Protein AF-A0A7Y1Y7G7-F1 (afdb_monomer_lite)

Foldseek 3Di:
DDDDDDDDDDPPPPPDPPPPFFWKAKQRDTDGCVLQLFDDPDPDDDPVVSVVSVVLVNLLVLLQVCCCVVPVDDDDPVQLQVQLVVVLVVDDPVGRCSGSSNSSSCCDDNPVHPRQVVVVVRDDPPDDPVNVSQVSQVPMDIAGDPVVNTDDCPDDDDDDDD

pLDDT: mean 72.51, std 23.0, range [27.78, 97.38]

Structure (mmCIF, N/CA/C/O backbone):
data_AF-A0A7Y1Y7G7-F1
#
_entry.id   AF-A0A7Y1Y7G7-F1
#
loop_
_atom_site.group_PDB
_atom_site.id
_atom_site.type_symbol
_atom_site.label_atom_id
_atom_site.label_alt_id
_atom_site.label_comp_id
_atom_site.label_asym_id
_atom_site.label_entity_id
_atom_site.label_seq_id
_atom_site.pdbx_PDB_ins_code
_atom_site.Cartn_x
_atom_site.Cartn_y
_atom_site.Cartn_z
_atom_site.occupancy
_atom_site.B_iso_or_equiv
_atom_site.auth_seq_id
_atom_site.auth_comp_id
_atom_site.auth_asym_id
_atom_site.auth_atom_id
_atom_site.pdbx_PDB_model_num
ATOM 1 N N . MET A 1 1 ? 30.178 -57.572 -32.652 1.00 34.03 1 MET A N 1
ATOM 2 C CA . MET A 1 1 ? 30.999 -56.420 -33.087 1.00 34.03 1 MET A CA 1
ATOM 3 C C . MET A 1 1 ? 30.348 -55.149 -32.571 1.00 34.03 1 MET A C 1
ATOM 5 O O . MET A 1 1 ? 29.142 -55.011 -32.712 1.00 34.03 1 MET A O 1
ATOM 9 N N . ARG A 1 2 ? 31.134 -54.255 -31.957 1.00 35.25 2 ARG A N 1
ATOM 10 C CA . ARG A 1 2 ? 30.754 -52.856 -31.710 1.00 35.25 2 ARG A CA 1
ATOM 11 C C . ARG A 1 2 ? 30.252 -52.214 -33.008 1.00 35.25 2 ARG A C 1
ATOM 13 O O . ARG A 1 2 ? 30.851 -52.483 -34.049 1.00 35.25 2 ARG A O 1
ATOM 20 N N . LYS A 1 3 ? 29.290 -51.294 -32.908 1.00 29.33 3 LYS A N 1
ATOM 21 C CA . LYS A 1 3 ? 29.439 -49.910 -33.395 1.00 29.33 3 LYS A CA 1
ATOM 22 C C . LYS A 1 3 ? 28.260 -49.043 -32.939 1.00 29.33 3 LYS A C 1
ATOM 24 O O . LYS A 1 3 ? 27.118 -49.279 -33.308 1.00 29.33 3 LYS A O 1
ATOM 29 N N . LEU A 1 4 ? 28.608 -48.054 -32.115 1.00 37.34 4 LEU A N 1
ATOM 30 C CA . LEU A 1 4 ? 27.892 -46.795 -31.937 1.00 37.34 4 LEU A CA 1
ATOM 31 C C . LEU A 1 4 ? 27.537 -46.190 -33.300 1.00 37.34 4 LEU A C 1
ATOM 33 O O . LEU A 1 4 ? 28.381 -46.208 -34.196 1.00 37.34 4 LEU A O 1
ATOM 37 N N . LEU A 1 5 ? 26.386 -45.527 -33.383 1.00 33.94 5 LEU A N 1
ATOM 38 C CA . LEU A 1 5 ? 26.247 -44.307 -34.174 1.00 33.94 5 LEU A CA 1
ATOM 39 C C . LEU A 1 5 ? 25.184 -43.412 -33.534 1.00 33.94 5 LEU A C 1
ATOM 41 O O . LEU A 1 5 ? 23.989 -43.686 -33.566 1.00 33.94 5 LEU A O 1
ATOM 45 N N . ILE A 1 6 ? 25.693 -42.359 -32.902 1.00 40.91 6 ILE A N 1
ATOM 46 C CA . ILE A 1 6 ? 24.978 -41.146 -32.527 1.00 40.91 6 ILE A CA 1
ATOM 47 C C . ILE A 1 6 ? 24.526 -40.474 -33.826 1.00 40.91 6 ILE A C 1
ATOM 49 O O . ILE A 1 6 ? 25.360 -40.194 -34.685 1.00 40.91 6 ILE A O 1
ATOM 53 N N . VAL A 1 7 ? 23.233 -40.180 -33.948 1.00 33.94 7 VAL A N 1
ATOM 54 C CA . VAL A 1 7 ? 22.739 -39.161 -34.878 1.00 33.94 7 VAL A CA 1
ATOM 55 C C . VAL A 1 7 ? 21.973 -38.138 -34.058 1.00 33.94 7 VAL A C 1
ATOM 57 O O . VAL A 1 7 ? 20.880 -38.384 -33.558 1.00 33.94 7 VAL A O 1
ATOM 60 N N . VAL A 1 8 ? 22.624 -36.991 -33.908 1.00 34.56 8 VAL A N 1
ATOM 61 C CA . VAL A 1 8 ? 22.038 -35.722 -33.502 1.00 34.56 8 VAL A CA 1
ATOM 62 C C . VAL A 1 8 ? 21.176 -35.225 -34.665 1.00 34.56 8 VAL A C 1
ATOM 64 O O . VAL A 1 8 ? 21.692 -34.928 -35.738 1.00 34.56 8 VAL A O 1
ATOM 67 N N . MET A 1 9 ? 19.869 -35.120 -34.447 1.00 31.36 9 MET A N 1
ATOM 68 C CA . MET A 1 9 ? 18.992 -34.164 -35.130 1.00 31.36 9 MET A CA 1
ATOM 69 C C . MET A 1 9 ? 18.145 -33.536 -34.019 1.00 31.36 9 MET A C 1
ATOM 71 O O . MET A 1 9 ? 17.313 -34.203 -33.419 1.00 31.36 9 MET A O 1
ATOM 75 N N . ALA A 1 10 ? 18.477 -32.341 -33.531 1.00 32.97 10 ALA A N 1
ATOM 76 C CA . ALA A 1 10 ? 18.168 -31.069 -34.188 1.00 32.97 10 ALA A CA 1
ATOM 77 C C . ALA A 1 10 ? 16.672 -30.921 -34.532 1.00 32.97 10 ALA A C 1
ATOM 79 O O . ALA A 1 10 ? 16.310 -30.449 -35.603 1.00 32.97 10 ALA A O 1
ATOM 80 N N . GLY A 1 11 ? 15.794 -31.301 -33.601 1.00 31.08 11 GLY A N 1
ATOM 81 C CA . GLY A 1 11 ? 14.474 -30.690 -33.493 1.00 31.08 11 GLY A CA 1
ATOM 82 C C . GLY A 1 11 ? 14.630 -29.330 -32.822 1.00 31.08 11 GLY A C 1
ATOM 83 O O . GLY A 1 11 ? 14.493 -29.231 -31.606 1.00 31.08 11 GLY A O 1
ATOM 84 N N . LEU A 1 12 ? 14.989 -28.304 -33.600 1.00 30.27 12 LEU A N 1
ATOM 85 C CA . LEU A 1 12 ? 14.873 -26.916 -33.163 1.00 30.27 12 LEU A CA 1
ATOM 86 C C . LEU A 1 12 ? 13.389 -26.694 -32.856 1.00 30.27 12 LEU A C 1
ATOM 88 O O . LEU A 1 12 ? 12.551 -26.664 -33.758 1.00 30.27 12 LEU A O 1
ATOM 92 N N . VAL A 1 13 ? 13.068 -26.645 -31.569 1.00 42.78 13 VAL A N 1
ATOM 93 C CA . VAL A 1 13 ? 11.727 -26.384 -31.064 1.00 42.78 13 VAL A CA 1
ATOM 94 C C . VAL A 1 13 ? 11.364 -24.960 -31.480 1.00 42.78 13 VAL A C 1
ATOM 96 O O . VAL A 1 13 ? 11.660 -24.000 -30.780 1.00 42.78 13 VAL A O 1
ATOM 99 N N . LEU A 1 14 ? 10.707 -24.818 -32.632 1.00 38.38 14 LEU A N 1
ATOM 100 C CA . LEU A 1 14 ? 9.910 -23.644 -33.008 1.00 38.38 14 LEU A CA 1
ATOM 101 C C . LEU A 1 14 ? 8.591 -23.643 -32.211 1.00 38.38 14 LEU A C 1
ATOM 103 O O . LEU A 1 14 ? 7.498 -23.503 -32.754 1.00 38.38 14 LEU A O 1
ATOM 107 N N . GLY A 1 15 ? 8.701 -23.866 -30.903 1.00 34.97 15 GLY A N 1
ATOM 108 C CA . GLY A 1 15 ? 7.603 -23.840 -29.953 1.00 34.97 15 GLY A CA 1
ATOM 109 C C . GLY A 1 15 ? 7.514 -22.451 -29.350 1.00 34.97 15 GLY A C 1
ATOM 110 O O . GLY A 1 15 ? 8.158 -22.183 -28.349 1.00 34.97 15 GLY A O 1
ATOM 111 N N . ALA A 1 16 ? 6.748 -21.593 -30.016 1.00 37.62 16 ALA A N 1
ATOM 112 C CA . ALA A 1 16 ? 5.997 -20.484 -29.444 1.00 37.62 16 ALA A CA 1
ATOM 113 C C . ALA A 1 16 ? 6.659 -19.670 -28.306 1.00 37.62 16 ALA A C 1
ATOM 115 O O . ALA A 1 16 ? 6.646 -20.056 -27.138 1.00 37.62 16 ALA A O 1
ATOM 116 N N . CYS A 1 17 ? 6.994 -18.413 -28.610 1.00 40.09 17 CYS A N 1
ATOM 117 C CA . CYS A 1 17 ? 6.664 -17.316 -27.698 1.00 40.09 17 CYS A CA 1
ATOM 118 C C . CYS A 1 17 ? 5.129 -17.250 -27.539 1.00 40.09 17 CYS A C 1
ATOM 120 O O . CYS A 1 17 ? 4.483 -16.361 -28.080 1.00 40.09 17 CYS A O 1
ATOM 122 N N . SER A 1 18 ? 4.504 -18.236 -26.888 1.00 37.88 18 SER A N 1
ATOM 123 C CA . SER A 1 18 ? 3.115 -18.125 -26.441 1.00 37.88 18 SER A CA 1
ATOM 124 C C . SER A 1 18 ? 3.151 -17.475 -25.068 1.00 37.88 18 SER A C 1
ATOM 126 O O . SER A 1 18 ? 3.684 -18.081 -24.134 1.00 37.88 18 SER A O 1
ATOM 128 N N . GLY A 1 19 ? 2.635 -16.245 -25.001 1.00 44.00 19 GLY A N 1
ATOM 129 C CA . GLY A 1 19 ? 2.622 -15.358 -23.842 1.00 44.00 19 GLY A CA 1
ATOM 130 C C . GLY A 1 19 ? 2.424 -16.100 -22.531 1.00 44.00 19 GLY A C 1
ATOM 131 O O . GLY A 1 19 ? 1.337 -16.577 -22.214 1.00 44.00 19 GLY A O 1
ATOM 132 N N . ALA A 1 20 ? 3.517 -16.236 -21.797 1.00 41.78 20 ALA A N 1
ATOM 133 C CA . ALA A 1 20 ? 3.500 -16.753 -20.452 1.00 41.78 20 ALA A CA 1
ATOM 134 C C . ALA A 1 20 ? 3.400 -15.547 -19.528 1.00 41.78 20 ALA A C 1
ATOM 136 O O . ALA A 1 20 ? 4.426 -15.037 -19.089 1.00 41.78 20 ALA A O 1
ATOM 137 N N . SER A 1 21 ? 2.166 -15.095 -19.299 1.00 49.16 21 SER A N 1
ATOM 138 C CA . SER A 1 21 ? 1.835 -14.115 -18.267 1.00 49.16 21 SER A CA 1
ATOM 139 C C . SER A 1 21 ? 2.565 -14.479 -16.982 1.00 49.16 21 SER A C 1
ATOM 141 O O . SER A 1 21 ? 2.496 -15.621 -16.499 1.00 49.16 21 SER A O 1
ATOM 143 N N . ASN A 1 22 ? 3.344 -13.537 -16.478 1.00 50.22 22 ASN A N 1
ATOM 144 C CA . ASN A 1 22 ? 4.175 -13.732 -15.310 1.00 50.22 22 ASN A CA 1
ATOM 145 C C . ASN A 1 22 ? 3.299 -13.487 -14.081 1.00 50.22 22 ASN A C 1
ATOM 147 O O . ASN A 1 22 ? 3.281 -12.397 -13.529 1.00 50.22 22 ASN A O 1
ATOM 151 N N . VAL A 1 23 ? 2.513 -14.489 -13.690 1.00 57.31 23 VAL A N 1
ATOM 152 C CA . VAL A 1 23 ? 1.454 -14.279 -12.697 1.00 57.31 23 VAL A CA 1
ATOM 153 C C . VAL A 1 23 ? 1.940 -14.547 -11.273 1.00 57.31 23 VAL A C 1
ATOM 155 O O . VAL A 1 23 ? 2.328 -15.671 -10.940 1.00 57.31 23 VAL A O 1
ATOM 158 N N . VAL A 1 24 ? 1.846 -13.542 -10.410 1.00 58.50 24 VAL A N 1
ATOM 159 C CA . VAL A 1 24 ? 1.818 -13.715 -8.951 1.00 58.50 24 VAL A CA 1
ATOM 160 C C . VAL A 1 24 ? 0.361 -13.637 -8.503 1.00 58.50 24 VAL A C 1
ATOM 162 O O . VAL A 1 24 ? -0.433 -12.902 -9.075 1.00 58.50 24 VAL A O 1
ATOM 165 N N . THR A 1 25 ? -0.035 -14.441 -7.524 1.00 56.12 25 THR A N 1
ATOM 166 C CA . THR A 1 25 ? -1.398 -14.471 -6.987 1.00 56.12 25 THR A CA 1
ATOM 167 C C . THR A 1 25 ? -1.371 -14.184 -5.491 1.00 56.12 25 THR A C 1
ATOM 169 O O . THR A 1 25 ? -0.637 -14.846 -4.761 1.00 56.12 25 THR A O 1
ATOM 172 N N . VAL A 1 26 ? -2.178 -13.227 -5.038 1.00 56.47 26 VAL A N 1
ATOM 173 C CA . VAL A 1 26 ? -2.379 -12.892 -3.618 1.00 56.47 26 VAL A CA 1
ATOM 174 C C . VAL A 1 26 ? -3.854 -13.091 -3.312 1.00 56.47 26 VAL A C 1
ATOM 176 O O . VAL A 1 26 ? -4.693 -12.495 -3.985 1.00 56.47 26 VAL A O 1
ATOM 179 N N . ASP A 1 27 ? -4.172 -13.991 -2.381 1.00 61.62 27 ASP A N 1
ATOM 180 C CA . ASP A 1 27 ? -5.549 -14.325 -1.980 1.00 61.62 27 ASP A CA 1
ATOM 181 C C . ASP A 1 27 ? -6.480 -14.647 -3.168 1.00 61.62 27 ASP A C 1
ATOM 183 O O . ASP A 1 27 ? -7.662 -14.315 -3.210 1.00 61.62 27 ASP A O 1
ATOM 187 N N . GLY A 1 28 ? -5.927 -15.316 -4.185 1.00 55.44 28 GLY A N 1
ATOM 188 C CA . GLY A 1 28 ? -6.651 -15.701 -5.400 1.00 55.44 28 GLY A CA 1
ATOM 189 C C . GLY A 1 28 ? -6.717 -14.627 -6.494 1.00 55.44 28 GLY A C 1
ATOM 190 O O . GLY A 1 28 ? -7.166 -14.937 -7.599 1.00 55.44 28 GLY A O 1
ATOM 191 N N . VAL A 1 29 ? -6.221 -13.410 -6.246 1.00 58.97 29 VAL A N 1
ATOM 192 C CA . VAL A 1 29 ? -6.114 -12.341 -7.250 1.00 58.97 29 VAL A CA 1
ATOM 193 C C . VAL A 1 29 ? -4.761 -12.410 -7.947 1.00 58.97 29 VAL A C 1
ATOM 195 O O . VAL A 1 29 ? -3.716 -12.228 -7.327 1.00 58.97 29 VAL A O 1
ATOM 198 N N . ALA A 1 30 ? -4.789 -12.679 -9.250 1.00 58.38 30 ALA A N 1
ATOM 199 C CA . ALA A 1 30 ? -3.620 -12.687 -10.121 1.00 58.38 30 ALA A CA 1
ATOM 200 C C . ALA A 1 30 ? -3.179 -11.259 -10.493 1.00 58.38 30 ALA A C 1
ATOM 202 O O . ALA A 1 30 ? -4.024 -10.430 -10.827 1.00 58.38 30 ALA A O 1
ATOM 203 N N . PHE A 1 31 ? -1.872 -11.004 -10.509 1.00 61.31 31 PHE A N 1
ATOM 204 C CA . PHE A 1 31 ? -1.246 -9.837 -11.132 1.00 61.31 31 PHE A CA 1
ATOM 205 C C . PHE A 1 31 ? -0.091 -10.274 -12.035 1.00 61.31 31 PHE A C 1
ATOM 207 O O . PHE A 1 31 ? 0.618 -11.231 -11.710 1.00 61.31 31 PHE A O 1
ATOM 214 N N . ASP A 1 32 ? 0.055 -9.614 -13.182 1.00 58.53 32 ASP A N 1
ATOM 215 C CA . ASP A 1 32 ? 1.119 -9.883 -14.153 1.00 58.53 32 ASP A CA 1
ATOM 216 C C . ASP A 1 32 ? 2.374 -9.058 -13.816 1.00 58.53 32 ASP A C 1
ATOM 218 O O . ASP A 1 32 ? 2.309 -8.045 -13.123 1.00 58.53 32 ASP A O 1
ATOM 222 N N . VAL A 1 33 ? 3.537 -9.452 -14.332 1.00 53.41 33 VAL A N 1
ATOM 223 C CA . VAL A 1 33 ? 4.747 -8.613 -14.275 1.00 53.41 33 VAL A CA 1
ATOM 224 C C . VAL A 1 33 ? 4.564 -7.334 -15.083 1.00 53.41 33 VAL A C 1
ATOM 226 O O . VAL A 1 33 ? 5.187 -6.332 -14.760 1.00 53.41 33 VAL A O 1
ATOM 229 N N . ASP A 1 34 ? 3.669 -7.327 -16.071 1.00 56.66 34 ASP A N 1
ATOM 230 C CA . ASP A 1 34 ? 3.278 -6.097 -16.767 1.00 56.66 34 ASP A CA 1
ATOM 231 C C . ASP A 1 34 ? 2.543 -5.107 -15.835 1.00 56.66 34 ASP A C 1
ATOM 233 O O . ASP A 1 34 ? 2.509 -3.911 -16.117 1.00 56.66 34 ASP A O 1
ATOM 237 N N . ASP A 1 35 ? 2.014 -5.576 -14.696 1.00 61.50 35 ASP A N 1
ATOM 238 C CA . ASP A 1 35 ? 1.451 -4.733 -13.634 1.00 61.50 35 ASP A CA 1
ATOM 239 C C . ASP A 1 35 ? 2.522 -4.246 -12.641 1.00 61.50 35 ASP A C 1
ATOM 241 O O . ASP A 1 35 ? 2.199 -3.600 -11.636 1.00 61.50 35 ASP A O 1
ATOM 245 N N . MET A 1 36 ? 3.803 -4.563 -12.874 1.00 68.69 36 MET A N 1
ATOM 246 C CA . MET A 1 36 ? 4.863 -4.098 -11.996 1.00 68.69 36 MET A CA 1
ATOM 247 C C . MET A 1 36 ? 5.018 -2.582 -12.079 1.00 68.69 36 MET A C 1
ATOM 249 O O . MET A 1 36 ? 5.130 -2.015 -13.165 1.00 68.69 36 MET A O 1
ATOM 253 N N . PRO A 1 37 ? 5.123 -1.915 -10.923 1.00 70.75 37 PRO A N 1
ATOM 254 C CA . PRO A 1 37 ? 5.223 -0.471 -10.843 1.00 70.75 37 PRO A CA 1
ATOM 255 C C . PRO A 1 37 ? 6.659 0.003 -11.111 1.00 70.75 37 PRO A C 1
ATOM 257 O O . PRO A 1 37 ? 7.252 0.695 -10.289 1.00 70.75 37 PRO A O 1
ATOM 260 N N . LEU A 1 38 ? 7.267 -0.406 -12.220 1.00 73.00 38 LEU A N 1
ATOM 261 C CA . LEU A 1 38 ? 8.619 -0.005 -12.599 1.00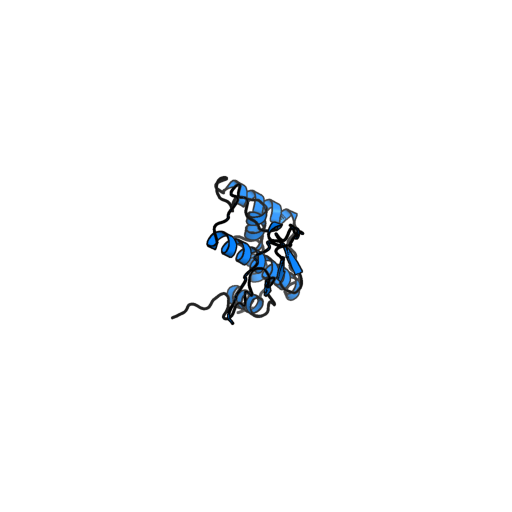 73.00 38 LEU A CA 1
ATOM 262 C C . LEU A 1 38 ? 8.624 0.434 -14.057 1.00 73.00 38 LEU A C 1
ATOM 264 O O . LEU A 1 38 ? 8.212 -0.318 -14.935 1.00 73.00 38 LEU A O 1
ATOM 268 N N . GLU A 1 39 ? 9.142 1.630 -14.319 1.00 66.94 39 GLU A N 1
ATOM 269 C CA . GLU A 1 39 ? 9.406 2.092 -15.680 1.00 66.94 39 GLU A CA 1
ATOM 270 C C . GLU A 1 39 ? 10.902 1.952 -15.959 1.00 66.94 39 GLU A C 1
ATOM 272 O O . GLU A 1 39 ? 11.740 2.569 -15.303 1.00 66.94 39 GLU A O 1
ATOM 277 N N . THR A 1 40 ? 11.261 1.103 -16.921 1.00 63.22 40 THR A N 1
ATOM 278 C CA . THR A 1 40 ? 12.643 0.987 -17.388 1.00 63.22 40 THR A CA 1
ATOM 279 C C . THR A 1 40 ? 12.690 0.774 -18.894 1.00 63.22 40 THR A C 1
ATOM 281 O O . THR A 1 40 ? 11.987 -0.068 -19.444 1.00 63.22 40 THR A O 1
ATOM 284 N N . GLU A 1 41 ? 13.567 1.520 -19.563 1.00 59.75 41 GLU A N 1
ATOM 285 C CA . GLU A 1 41 ? 13.918 1.307 -20.976 1.00 59.75 41 GLU A CA 1
ATOM 286 C C . GLU A 1 41 ? 14.906 0.134 -21.146 1.00 59.75 41 GLU A C 1
ATOM 288 O O . GLU A 1 41 ? 15.264 -0.251 -22.261 1.00 59.75 41 GLU A O 1
ATOM 293 N N . ALA A 1 42 ? 15.404 -0.432 -20.040 1.00 60.59 42 ALA A N 1
ATOM 294 C CA . ALA A 1 42 ? 16.342 -1.541 -20.069 1.00 60.59 42 ALA A CA 1
ATOM 295 C C . ALA A 1 42 ? 15.624 -2.869 -20.342 1.00 60.59 42 ALA A C 1
ATOM 297 O O . ALA A 1 42 ? 14.633 -3.210 -19.703 1.00 60.59 42 ALA A O 1
ATOM 298 N N . SER A 1 43 ? 16.204 -3.696 -21.214 1.00 55.19 43 SER A N 1
ATOM 299 C CA . SER A 1 43 ? 15.720 -5.060 -21.486 1.00 55.19 43 SER A CA 1
ATOM 300 C C . SER A 1 43 ? 15.934 -6.042 -20.325 1.00 55.19 43 SER A C 1
ATOM 302 O O . SER A 1 43 ? 15.578 -7.214 -20.429 1.00 55.19 43 SER A O 1
ATOM 304 N N . THR A 1 44 ? 16.590 -5.600 -19.254 1.00 60.12 44 THR A N 1
ATOM 305 C CA . THR A 1 44 ? 16.890 -6.380 -18.053 1.00 60.12 44 THR A CA 1
ATOM 306 C C . THR A 1 44 ? 16.731 -5.484 -16.838 1.00 60.12 44 THR A C 1
ATOM 308 O O . THR A 1 44 ? 17.315 -4.400 -16.799 1.00 60.12 44 THR A O 1
ATOM 311 N N . LEU A 1 45 ? 15.980 -5.953 -15.848 1.00 65.75 45 LEU A N 1
ATOM 312 C CA . LEU A 1 45 ? 15.809 -5.277 -14.572 1.00 65.75 45 LEU A CA 1
ATOM 313 C C . LEU A 1 45 ? 16.778 -5.857 -13.538 1.00 65.75 45 LEU A C 1
ATOM 315 O O . LEU A 1 45 ? 17.080 -7.053 -13.562 1.00 65.75 45 LEU A O 1
ATOM 319 N N . ASP A 1 46 ? 17.252 -5.009 -12.631 1.00 78.00 46 ASP A N 1
ATOM 320 C CA . ASP A 1 46 ? 17.980 -5.472 -11.457 1.00 78.00 46 ASP A CA 1
ATOM 321 C C . ASP A 1 46 ? 17.080 -6.360 -10.574 1.00 78.00 46 ASP A C 1
ATOM 323 O O . ASP A 1 46 ? 15.898 -6.073 -10.374 1.00 78.00 46 ASP A O 1
ATOM 327 N N . MET A 1 47 ? 17.628 -7.471 -10.077 1.00 72.25 47 MET A N 1
ATOM 328 C CA . MET A 1 47 ? 16.856 -8.476 -9.337 1.00 72.25 47 MET A CA 1
ATOM 329 C C . MET A 1 47 ? 16.393 -7.966 -7.968 1.00 72.25 47 MET A C 1
ATOM 331 O O . MET A 1 47 ? 15.315 -8.351 -7.510 1.00 72.25 47 MET A O 1
ATOM 335 N N . ASP A 1 48 ? 17.183 -7.118 -7.311 1.00 77.44 48 ASP A N 1
ATOM 336 C CA . ASP A 1 48 ? 16.809 -6.561 -6.014 1.00 77.44 48 ASP A CA 1
ATOM 337 C C . ASP A 1 48 ? 15.701 -5.520 -6.195 1.00 77.44 48 ASP A C 1
ATOM 339 O O . ASP A 1 48 ? 14.699 -5.571 -5.481 1.00 77.44 48 ASP A O 1
ATOM 343 N N . LEU A 1 49 ? 15.802 -4.681 -7.231 1.00 73.62 49 LEU A N 1
ATOM 344 C CA . LEU A 1 49 ? 14.740 -3.744 -7.613 1.00 73.62 49 LEU A CA 1
ATOM 345 C C . LEU A 1 49 ? 13.431 -4.465 -7.986 1.00 73.62 49 LEU A C 1
ATOM 347 O O . LEU A 1 49 ? 12.346 -4.059 -7.569 1.00 73.62 49 LEU A O 1
ATOM 351 N N . PHE A 1 50 ? 13.521 -5.566 -8.737 1.00 75.44 50 PHE A N 1
ATOM 352 C CA . PHE A 1 50 ? 12.368 -6.410 -9.064 1.00 75.44 50 PHE A CA 1
ATOM 353 C C . PHE A 1 50 ? 11.689 -6.958 -7.804 1.00 75.44 50 PHE A C 1
ATOM 355 O O . PHE A 1 50 ? 10.469 -6.871 -7.653 1.00 75.44 50 PHE A O 1
ATOM 362 N N . ARG A 1 51 ? 12.487 -7.507 -6.879 1.00 76.38 51 ARG A N 1
ATOM 363 C CA . ARG A 1 51 ? 11.997 -8.062 -5.612 1.00 76.38 51 ARG A CA 1
ATOM 364 C C . ARG A 1 51 ? 11.331 -6.992 -4.754 1.00 76.38 51 ARG A C 1
ATOM 366 O O . ARG A 1 51 ? 10.269 -7.247 -4.193 1.00 76.38 51 ARG A O 1
ATOM 373 N N . GLU A 1 52 ? 11.939 -5.816 -4.653 1.00 79.50 52 GLU A N 1
ATOM 374 C CA . GLU A 1 52 ? 11.381 -4.693 -3.904 1.00 79.50 52 GLU A CA 1
ATOM 375 C C . GLU A 1 52 ? 10.018 -4.270 -4.463 1.00 79.50 52 GLU A C 1
ATOM 377 O O . GLU A 1 52 ? 9.048 -4.178 -3.710 1.00 79.50 52 GLU A O 1
ATOM 382 N N . ALA A 1 53 ? 9.907 -4.093 -5.780 1.00 77.69 53 ALA A N 1
ATOM 383 C CA . ALA A 1 53 ? 8.648 -3.706 -6.405 1.00 77.69 53 ALA A CA 1
ATOM 384 C C . ALA A 1 53 ? 7.542 -4.755 -6.204 1.00 77.69 53 ALA A C 1
ATOM 386 O O . ALA A 1 53 ? 6.411 -4.391 -5.882 1.00 77.69 53 ALA A O 1
ATOM 387 N N . ILE A 1 54 ? 7.856 -6.051 -6.315 1.00 79.75 54 ILE A N 1
ATOM 388 C CA . ILE A 1 54 ? 6.884 -7.116 -6.019 1.00 79.75 54 ILE A CA 1
ATOM 389 C C . ILE A 1 54 ? 6.454 -7.085 -4.554 1.00 79.75 54 ILE A C 1
ATOM 391 O O . ILE A 1 54 ? 5.263 -7.205 -4.278 1.00 79.75 54 ILE A O 1
ATOM 395 N N . ASN A 1 55 ? 7.384 -6.900 -3.615 1.00 82.75 55 ASN A N 1
ATOM 396 C CA . ASN A 1 55 ? 7.044 -6.825 -2.194 1.00 82.75 55 ASN A CA 1
ATOM 397 C C . ASN A 1 55 ? 6.067 -5.679 -1.911 1.00 82.75 55 ASN A C 1
ATOM 399 O O . ASN A 1 55 ? 5.113 -5.869 -1.158 1.00 82.75 55 ASN A O 1
ATOM 403 N N . TRP A 1 56 ? 6.258 -4.523 -2.550 1.00 85.62 56 TRP A N 1
ATOM 404 C CA . TRP A 1 56 ? 5.334 -3.397 -2.444 1.00 85.62 56 TRP A CA 1
ATOM 405 C C . TRP A 1 56 ? 3.954 -3.704 -3.024 1.00 85.62 56 TRP A C 1
ATOM 407 O O . TRP A 1 56 ? 2.954 -3.390 -2.386 1.00 85.62 56 TRP A O 1
ATOM 417 N N . VAL A 1 57 ? 3.878 -4.357 -4.186 1.00 85.19 57 VAL A N 1
ATOM 418 C CA . VAL A 1 57 ? 2.594 -4.772 -4.780 1.00 85.19 57 VAL A CA 1
ATOM 419 C C . VAL A 1 57 ? 1.866 -5.766 -3.875 1.00 85.19 57 VAL A C 1
ATOM 421 O O . VAL A 1 57 ? 0.675 -5.609 -3.618 1.00 85.19 57 VAL A O 1
ATOM 424 N N . VAL A 1 58 ? 2.572 -6.777 -3.365 1.00 84.44 58 VAL A N 1
ATOM 425 C CA . VAL A 1 58 ? 1.995 -7.782 -2.461 1.00 84.44 58 VAL A CA 1
ATOM 426 C C . VAL A 1 58 ? 1.497 -7.120 -1.178 1.00 84.44 58 VAL A C 1
ATOM 428 O O . VAL A 1 58 ? 0.364 -7.365 -0.768 1.00 84.44 58 VAL A O 1
ATOM 431 N N . ALA A 1 59 ? 2.299 -6.237 -0.579 1.00 88.44 59 ALA A N 1
ATOM 432 C CA . ALA A 1 59 ? 1.902 -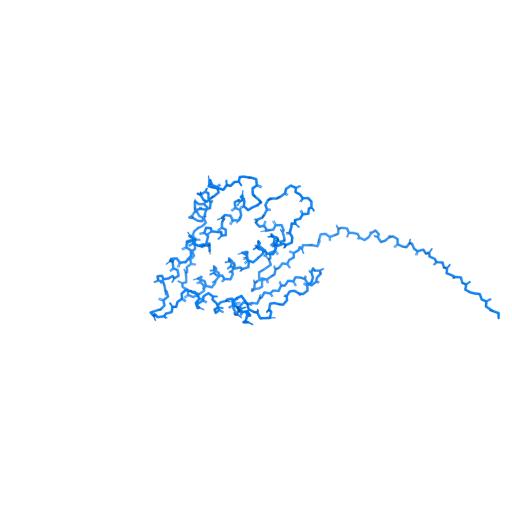5.490 0.606 1.00 88.44 59 ALA A CA 1
ATOM 433 C C . ALA A 1 59 ? 0.683 -4.603 0.370 1.00 88.44 59 ALA A C 1
ATOM 435 O O . ALA A 1 59 ? -0.221 -4.592 1.201 1.00 88.44 59 ALA A O 1
ATOM 436 N N . ASP A 1 60 ? 0.625 -3.908 -0.764 1.00 90.94 60 ASP A N 1
ATOM 437 C CA . ASP A 1 60 ? -0.509 -3.061 -1.122 1.00 90.94 60 ASP A CA 1
ATOM 438 C C . ASP A 1 60 ? -1.801 -3.873 -1.167 1.00 90.94 60 ASP A C 1
ATOM 440 O O . ASP A 1 60 ? -2.788 -3.502 -0.539 1.00 90.94 60 ASP A O 1
ATOM 444 N N . ARG A 1 61 ? -1.776 -5.032 -1.834 1.00 87.94 61 ARG A N 1
ATOM 445 C CA . ARG A 1 61 ? -2.946 -5.912 -1.942 1.00 87.94 61 ARG A CA 1
ATOM 446 C C . ARG A 1 61 ? -3.400 -6.443 -0.591 1.00 87.94 61 ARG A C 1
ATOM 448 O O . ARG A 1 61 ? -4.579 -6.314 -0.276 1.00 87.94 61 ARG A O 1
ATOM 455 N N . ILE A 1 62 ? -2.474 -6.989 0.197 1.00 88.38 62 ILE A N 1
ATOM 456 C CA . ILE A 1 62 ? -2.785 -7.558 1.514 1.00 88.38 62 ILE A CA 1
ATOM 457 C C . ILE A 1 62 ? -3.387 -6.485 2.421 1.00 88.38 62 ILE A C 1
ATOM 459 O O . ILE A 1 62 ? -4.440 -6.694 3.016 1.00 88.38 62 ILE A O 1
ATOM 463 N N . LEU A 1 63 ? -2.735 -5.326 2.525 1.00 93.31 63 LEU A N 1
ATOM 464 C CA . LEU A 1 63 ? -3.132 -4.303 3.488 1.00 93.31 63 LEU A CA 1
ATOM 465 C C . LEU A 1 63 ? -4.404 -3.568 3.068 1.00 93.31 63 LEU A C 1
ATOM 467 O O . LEU A 1 63 ? -5.230 -3.282 3.930 1.00 93.31 63 LEU A O 1
ATOM 471 N N . VAL A 1 64 ? -4.590 -3.281 1.775 1.00 94.06 64 VAL A N 1
ATOM 472 C CA . VAL A 1 64 ? -5.820 -2.642 1.281 1.00 94.06 64 VAL A CA 1
ATOM 473 C C . VAL A 1 64 ? -7.014 -3.575 1.457 1.00 94.06 64 VAL A C 1
ATOM 475 O O . VAL A 1 64 ? -8.024 -3.142 2.006 1.00 94.06 64 VAL A O 1
ATOM 478 N N . GLN A 1 65 ? -6.889 -4.850 1.069 1.00 92.31 65 GLN A N 1
ATOM 479 C CA . GLN A 1 65 ? -7.974 -5.817 1.244 1.00 92.31 65 GLN A CA 1
ATOM 480 C C . GLN A 1 65 ? -8.294 -6.022 2.727 1.00 92.31 65 GLN A C 1
ATOM 482 O O . GLN A 1 65 ? -9.452 -5.947 3.122 1.00 92.31 65 GLN A O 1
ATOM 487 N N . ALA A 1 66 ? -7.275 -6.201 3.571 1.00 93.88 66 ALA A N 1
ATOM 488 C CA . ALA A 1 66 ? -7.488 -6.376 5.002 1.00 93.88 66 ALA A CA 1
ATOM 489 C C . ALA A 1 66 ? -8.113 -5.140 5.666 1.00 93.88 66 ALA A C 1
ATOM 491 O O . ALA A 1 66 ? -8.910 -5.284 6.589 1.00 93.88 66 ALA A O 1
ATOM 492 N N . ALA A 1 67 ? -7.766 -3.928 5.222 1.00 96.69 67 ALA A N 1
ATOM 493 C CA . ALA A 1 67 ? -8.373 -2.706 5.739 1.00 96.69 67 ALA A CA 1
ATOM 494 C C . ALA A 1 67 ? -9.850 -2.572 5.329 1.00 96.69 67 ALA A C 1
ATOM 496 O O . ALA A 1 67 ? -10.667 -2.103 6.127 1.00 96.69 67 ALA A O 1
ATOM 497 N N . GLU A 1 68 ? -10.206 -3.001 4.117 1.00 96.12 68 GLU A N 1
ATOM 498 C CA . GLU A 1 68 ? -11.601 -3.085 3.682 1.00 96.12 68 GLU A CA 1
ATOM 499 C C . GLU A 1 68 ? -12.369 -4.142 4.491 1.00 96.12 68 GLU A C 1
ATOM 501 O O . GLU A 1 68 ? -13.436 -3.843 5.023 1.00 96.12 68 GLU A O 1
ATOM 506 N N . ASP A 1 69 ? -11.802 -5.337 4.661 1.00 95.69 69 ASP A N 1
ATOM 507 C CA . ASP A 1 69 ? -12.458 -6.456 5.346 1.00 95.69 69 ASP A CA 1
ATOM 508 C C . ASP A 1 69 ? -12.666 -6.201 6.848 1.00 95.69 69 ASP A C 1
ATOM 510 O O . ASP A 1 69 ? -13.750 -6.455 7.380 1.00 95.69 69 ASP A O 1
ATOM 514 N N . ASP A 1 70 ? -11.645 -5.693 7.545 1.00 97.38 70 ASP A N 1
ATOM 515 C CA . ASP A 1 70 ? -11.693 -5.505 8.999 1.00 97.38 70 ASP A CA 1
ATOM 516 C C . ASP A 1 70 ? -12.416 -4.215 9.408 1.00 97.38 70 ASP A C 1
ATOM 518 O O . ASP A 1 70 ? -13.063 -4.166 10.458 1.00 97.38 70 ASP A O 1
ATOM 522 N N . PHE A 1 71 ? -12.269 -3.150 8.613 1.00 97.19 71 PHE A N 1
ATOM 523 C CA . PHE A 1 71 ? -12.666 -1.795 9.011 1.00 97.19 71 PHE A CA 1
ATOM 524 C C . PHE A 1 71 ? -13.623 -1.115 8.026 1.00 97.19 71 PHE A C 1
ATOM 526 O O . PHE A 1 71 ? -14.094 -0.011 8.305 1.00 97.19 71 PHE A O 1
ATOM 533 N N . GLY A 1 72 ? -13.921 -1.729 6.876 1.00 97.12 72 GLY A N 1
ATOM 534 C CA . GLY A 1 72 ? -14.710 -1.100 5.815 1.00 97.12 72 GLY A CA 1
ATOM 535 C C . GLY A 1 72 ? -14.010 0.105 5.179 1.00 97.12 72 GLY A C 1
ATOM 536 O O . GLY A 1 72 ? -14.680 0.994 4.648 1.00 97.12 72 GLY A O 1
ATOM 537 N N . LEU A 1 73 ? -12.678 0.188 5.279 1.00 96.94 73 LEU A N 1
ATOM 538 C CA . LEU A 1 73 ? -11.902 1.311 4.762 1.00 96.94 73 LEU A CA 1
ATOM 539 C C . LEU A 1 73 ? -11.652 1.140 3.264 1.00 96.94 73 LEU A C 1
ATOM 541 O O . LEU A 1 73 ? -10.839 0.322 2.848 1.00 96.94 73 LEU A O 1
ATOM 545 N N . VAL A 1 74 ? -12.305 1.979 2.462 1.00 95.94 74 VAL A N 1
ATOM 546 C CA . VAL A 1 74 ? -12.094 2.055 1.013 1.00 95.94 74 VAL A CA 1
ATOM 547 C C . VAL A 1 74 ? -11.506 3.421 0.674 1.00 95.94 74 VAL A C 1
ATOM 549 O O . VAL A 1 74 ? -12.137 4.454 0.903 1.00 95.94 74 VAL A O 1
ATOM 552 N N . LEU A 1 75 ? -10.289 3.435 0.128 1.00 92.94 75 LEU A N 1
ATOM 553 C CA . LEU A 1 75 ? -9.654 4.661 -0.354 1.00 92.94 75 LEU A CA 1
ATOM 554 C C . LEU A 1 75 ? -10.243 5.056 -1.709 1.00 92.94 75 LEU A C 1
ATOM 556 O O . LEU A 1 75 ? -10.417 4.213 -2.590 1.00 92.94 75 LEU A O 1
ATOM 560 N N . SER A 1 76 ? -10.527 6.344 -1.901 1.00 95.44 76 SER A N 1
ATOM 561 C CA . SER A 1 76 ? -10.986 6.814 -3.203 1.00 95.44 76 SER A CA 1
ATOM 562 C C . SER A 1 76 ? -9.825 6.825 -4.202 1.00 95.44 76 SER A C 1
ATOM 564 O O . SER A 1 76 ? -8.703 7.214 -3.874 1.00 95.44 76 SER A O 1
ATOM 566 N N . ASN A 1 77 ? -10.098 6.432 -5.449 1.00 92.88 77 ASN A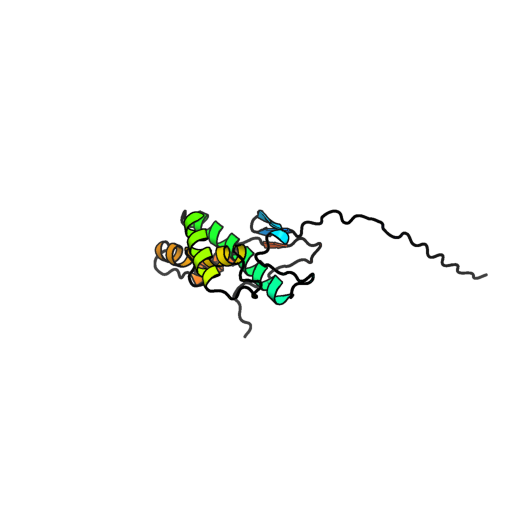 N 1
ATOM 567 C CA . ASN A 1 77 ? -9.085 6.485 -6.507 1.00 92.88 77 ASN A CA 1
ATOM 568 C C . ASN A 1 77 ? -8.569 7.913 -6.732 1.00 92.88 77 ASN A C 1
ATOM 570 O O . ASN A 1 77 ? -7.401 8.088 -7.053 1.00 92.88 77 ASN A O 1
ATOM 574 N N . GLN A 1 78 ? -9.424 8.922 -6.533 1.00 96.31 78 GLN A N 1
ATOM 575 C CA . GLN A 1 78 ? -9.047 10.324 -6.685 1.00 96.31 78 GLN A CA 1
ATOM 576 C C . GLN A 1 78 ? -8.032 10.753 -5.618 1.00 96.31 78 GLN A C 1
ATOM 578 O O . GLN A 1 78 ? -6.998 11.308 -5.969 1.00 96.31 78 GLN A O 1
ATOM 583 N N . ASP A 1 79 ? -8.278 10.446 -4.339 1.00 95.88 79 ASP A N 1
ATOM 584 C CA . ASP A 1 79 ? -7.358 10.819 -3.254 1.00 95.88 79 ASP A CA 1
ATOM 585 C C . ASP A 1 79 ? -6.001 10.123 -3.414 1.00 95.88 79 ASP A C 1
ATOM 587 O O . ASP A 1 79 ? -4.947 10.716 -3.178 1.00 95.88 79 ASP A O 1
ATOM 591 N N . VAL A 1 80 ? -6.025 8.861 -3.856 1.00 95.88 80 VAL A N 1
ATOM 592 C CA . VAL A 1 80 ? -4.813 8.096 -4.157 1.00 95.88 80 VAL A CA 1
ATOM 593 C C . VAL A 1 80 ? -4.049 8.717 -5.325 1.00 95.88 80 VAL A C 1
ATOM 595 O O . VAL A 1 80 ? -2.829 8.845 -5.243 1.00 95.88 80 VAL A O 1
ATOM 598 N N . ASP A 1 81 ? -4.737 9.122 -6.392 1.00 94.56 81 ASP A N 1
ATOM 599 C CA . ASP A 1 81 ? -4.115 9.743 -7.564 1.00 94.56 81 ASP A CA 1
ATOM 600 C C . ASP A 1 81 ? -3.533 11.127 -7.254 1.00 94.56 81 ASP A C 1
ATOM 602 O O . ASP A 1 81 ? -2.434 11.448 -7.717 1.00 94.56 81 ASP A O 1
ATOM 606 N N . ASP A 1 82 ? -4.211 11.925 -6.429 1.00 95.75 82 ASP A N 1
ATOM 607 C CA . ASP A 1 82 ? -3.734 13.243 -6.000 1.00 95.75 82 ASP A CA 1
ATOM 608 C C . ASP A 1 82 ? -2.486 13.126 -5.107 1.00 95.75 82 ASP A C 1
ATOM 610 O O . ASP A 1 82 ? -1.486 13.833 -5.305 1.00 95.75 82 ASP A O 1
ATOM 614 N N . ALA A 1 83 ? -2.494 12.180 -4.164 1.00 95.06 83 ALA A N 1
ATOM 615 C CA . ALA A 1 83 ? -1.334 11.878 -3.332 1.00 95.06 83 ALA A CA 1
ATOM 616 C C . ALA A 1 83 ? -0.165 11.323 -4.167 1.00 95.06 83 ALA A C 1
ATOM 618 O O . ALA A 1 83 ? 0.967 11.793 -4.033 1.00 95.06 83 ALA A O 1
ATOM 619 N N . ALA A 1 84 ? -0.431 10.388 -5.083 1.00 93.69 84 ALA A N 1
ATOM 620 C CA . ALA A 1 84 ? 0.581 9.815 -5.968 1.00 93.69 84 ALA A CA 1
ATOM 621 C C . ALA A 1 84 ? 1.214 10.872 -6.881 1.00 93.69 84 ALA A C 1
ATOM 623 O O . ALA A 1 84 ? 2.431 10.895 -7.048 1.00 93.69 84 ALA A O 1
ATOM 624 N N . SER A 1 85 ? 0.408 11.782 -7.431 1.00 92.75 85 SER A N 1
ATOM 625 C CA . SER A 1 85 ? 0.893 12.878 -8.279 1.00 92.75 85 SER A CA 1
ATOM 626 C C . SER A 1 85 ? 1.793 13.841 -7.504 1.00 92.75 85 SER A C 1
ATOM 628 O O . SER A 1 85 ? 2.797 14.319 -8.034 1.00 92.75 85 SER A O 1
ATOM 630 N N . THR A 1 86 ? 1.474 14.090 -6.231 1.00 92.31 86 THR A N 1
ATOM 631 C CA . THR A 1 86 ? 2.314 14.900 -5.338 1.00 92.31 86 THR A CA 1
ATOM 632 C C . THR A 1 86 ? 3.668 14.235 -5.095 1.00 92.31 86 THR A C 1
ATOM 634 O O . THR A 1 86 ? 4.701 14.895 -5.211 1.00 92.31 86 THR A O 1
ATOM 637 N N . LEU A 1 87 ? 3.678 12.928 -4.809 1.00 89.69 87 LEU A N 1
ATOM 638 C CA . LEU A 1 87 ? 4.912 12.159 -4.629 1.00 89.69 87 LEU A CA 1
ATOM 639 C C . LEU A 1 87 ? 5.751 12.146 -5.913 1.00 89.69 87 LEU A C 1
ATOM 641 O O . LEU A 1 87 ? 6.939 12.461 -5.870 1.00 89.69 87 LEU A O 1
ATOM 645 N N . LEU A 1 88 ? 5.121 11.890 -7.062 1.00 88.38 88 LEU A N 1
ATOM 646 C CA . LEU A 1 88 ? 5.776 11.860 -8.371 1.00 88.38 88 LEU A CA 1
ATOM 647 C C . LEU A 1 88 ? 6.419 13.205 -8.743 1.00 88.38 88 LEU A C 1
ATOM 649 O O . LEU A 1 88 ? 7.500 13.246 -9.319 1.00 88.38 88 LEU A O 1
ATOM 653 N N . GLY A 1 89 ? 5.794 14.328 -8.377 1.00 86.31 89 GLY A N 1
ATOM 654 C CA . GLY A 1 89 ? 6.369 15.660 -8.594 1.00 86.31 89 GLY A CA 1
ATOM 655 C C . GLY A 1 89 ? 7.651 15.932 -7.791 1.00 86.31 89 GLY A C 1
ATOM 656 O O . GLY A 1 89 ? 8.341 16.916 -8.060 1.00 86.31 89 GLY A O 1
ATOM 657 N N . SER A 1 90 ? 7.969 15.078 -6.813 1.00 80.88 90 SER A N 1
ATOM 658 C CA . SER A 1 90 ? 9.141 15.188 -5.937 1.00 80.88 90 SER A CA 1
ATOM 659 C C . SER A 1 90 ? 10.249 14.168 -6.233 1.00 80.88 90 SER A C 1
ATOM 661 O O . SER A 1 90 ? 11.317 14.243 -5.622 1.00 80.88 90 SER A O 1
ATOM 663 N N . THR A 1 91 ? 10.030 13.237 -7.168 1.00 84.19 91 THR A N 1
ATOM 664 C CA . THR A 1 91 ? 10.990 12.180 -7.509 1.00 84.19 91 THR A CA 1
ATOM 665 C C . THR A 1 91 ? 11.925 12.572 -8.652 1.00 84.19 91 THR A C 1
ATOM 667 O O . THR A 1 91 ? 11.650 13.454 -9.467 1.00 84.19 91 THR A O 1
ATOM 670 N N . ASN A 1 92 ? 13.081 11.908 -8.711 1.00 84.75 92 ASN A N 1
ATOM 671 C CA . ASN A 1 92 ? 13.994 12.022 -9.842 1.00 84.75 92 ASN A CA 1
ATOM 672 C C . ASN A 1 92 ? 13.413 11.246 -11.039 1.00 84.75 92 ASN A C 1
ATOM 674 O O . ASN A 1 92 ? 13.280 10.032 -10.926 1.00 84.75 92 ASN A O 1
ATOM 678 N N . PRO A 1 93 ? 13.143 11.875 -12.198 1.00 82.00 93 PRO A N 1
ATOM 679 C CA . PRO A 1 93 ? 12.538 11.191 -13.345 1.00 82.00 93 PRO A CA 1
ATOM 680 C C . PRO A 1 93 ? 13.426 10.104 -13.971 1.00 82.00 93 PRO A C 1
ATOM 682 O O . PRO A 1 93 ? 12.944 9.323 -14.780 1.00 82.00 93 PRO A O 1
ATOM 685 N N . ALA A 1 94 ? 14.719 10.049 -13.634 1.00 82.06 94 ALA A N 1
ATOM 686 C CA . ALA A 1 94 ? 15.601 8.955 -14.049 1.00 82.06 94 ALA A CA 1
ATOM 687 C C . ALA A 1 94 ? 15.517 7.718 -13.130 1.00 82.06 94 ALA A C 1
ATOM 689 O O . ALA A 1 94 ? 16.167 6.712 -13.406 1.00 82.06 94 ALA A O 1
ATOM 690 N N . ASP A 1 95 ? 14.780 7.804 -12.022 1.00 82.06 95 ASP A N 1
ATOM 691 C CA . ASP A 1 95 ? 14.560 6.694 -11.099 1.00 82.06 95 ASP A CA 1
ATOM 692 C C . ASP A 1 95 ? 13.463 5.761 -11.649 1.00 82.06 95 ASP A C 1
ATOM 694 O O . ASP A 1 95 ? 12.362 6.237 -11.930 1.00 82.06 95 ASP A O 1
ATOM 698 N N . PRO A 1 96 ? 13.702 4.442 -11.768 1.00 77.19 96 PRO A N 1
ATOM 699 C CA . PRO A 1 96 ? 12.688 3.487 -12.222 1.00 77.19 96 PRO A CA 1
ATOM 700 C C . PRO A 1 96 ? 11.401 3.461 -11.381 1.00 77.19 96 PRO A C 1
ATOM 702 O O . PRO A 1 96 ? 10.348 3.040 -11.865 1.00 77.19 96 PRO A O 1
ATOM 705 N N . THR A 1 97 ? 11.467 3.915 -10.126 1.00 80.81 97 THR A N 1
ATOM 706 C CA . THR A 1 97 ? 10.320 4.052 -9.211 1.00 80.81 97 THR A CA 1
ATOM 707 C C . THR A 1 97 ? 9.568 5.377 -9.383 1.00 80.81 97 THR A C 1
ATOM 709 O O . THR A 1 97 ? 8.490 5.572 -8.817 1.00 80.81 97 THR A O 1
ATOM 712 N N . SER A 1 98 ? 10.084 6.301 -10.198 1.00 84.38 98 SER A N 1
ATOM 713 C CA . SER A 1 98 ? 9.449 7.581 -10.528 1.00 84.38 98 SER A CA 1
ATOM 714 C C . SER A 1 98 ? 8.361 7.418 -11.597 1.00 84.38 98 SER A C 1
ATOM 716 O O . SER A 1 98 ? 8.319 8.164 -12.574 1.00 84.38 98 SER A O 1
ATOM 718 N N . ASN A 1 99 ? 7.459 6.457 -11.394 1.00 85.12 99 ASN A N 1
ATOM 719 C CA . ASN A 1 99 ? 6.295 6.207 -12.239 1.00 85.12 99 ASN A CA 1
ATOM 720 C C . ASN A 1 99 ? 5.003 6.229 -11.415 1.00 85.12 99 ASN A C 1
ATOM 722 O O . ASN A 1 99 ? 4.994 5.947 -10.213 1.00 85.12 99 ASN A O 1
ATOM 726 N N . LEU A 1 100 ? 3.884 6.541 -12.069 1.00 85.19 100 LEU A N 1
ATOM 727 C CA . LEU A 1 100 ? 2.605 6.731 -11.381 1.00 85.19 100 LEU A CA 1
ATOM 728 C C . LEU A 1 100 ? 2.123 5.463 -10.658 1.00 85.19 100 LEU A C 1
ATOM 730 O O . LEU A 1 100 ? 1.524 5.566 -9.589 1.00 85.19 100 LEU A O 1
ATOM 734 N N . ALA A 1 101 ? 2.380 4.271 -11.199 1.00 86.25 101 ALA A N 1
ATOM 735 C CA . ALA A 1 101 ? 1.950 3.021 -10.574 1.00 86.25 101 ALA A CA 1
ATOM 736 C C . ALA A 1 101 ? 2.656 2.784 -9.228 1.00 86.25 101 ALA A C 1
ATOM 738 O O . ALA A 1 101 ? 1.996 2.442 -8.244 1.00 86.25 101 ALA A O 1
ATOM 739 N N . TYR A 1 102 ? 3.960 3.055 -9.150 1.00 88.00 102 TYR A N 1
ATOM 740 C CA . TYR A 1 102 ? 4.719 2.969 -7.900 1.00 88.00 102 TYR A CA 1
ATOM 741 C C . TYR A 1 102 ? 4.244 3.999 -6.891 1.00 88.00 102 TYR A C 1
ATOM 743 O O . TYR A 1 102 ? 3.974 3.674 -5.734 1.00 88.00 102 TYR A O 1
ATOM 751 N N . GLN A 1 103 ? 4.069 5.240 -7.344 1.00 92.50 103 GLN A N 1
ATOM 752 C CA . GLN A 1 103 ? 3.646 6.317 -6.460 1.00 92.50 103 GLN A CA 1
ATOM 753 C C . GLN A 1 103 ? 2.217 6.120 -5.948 1.00 92.50 103 GLN A C 1
ATOM 755 O O . GLN A 1 103 ? 1.923 6.521 -4.828 1.00 92.50 103 GLN A O 1
ATOM 760 N N . ARG A 1 104 ?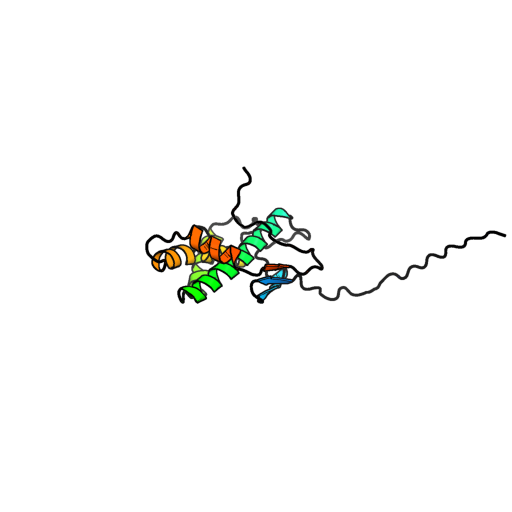 1.343 5.426 -6.688 1.00 93.50 104 ARG A N 1
ATOM 761 C CA . ARG A 1 104 ? 0.024 4.998 -6.191 1.00 93.50 104 ARG A CA 1
ATOM 762 C C . ARG A 1 104 ? 0.123 4.004 -5.037 1.00 93.50 104 ARG A C 1
ATOM 764 O O . ARG A 1 104 ? -0.637 4.124 -4.081 1.00 93.50 104 ARG A O 1
ATOM 771 N N . ILE A 1 105 ? 1.052 3.051 -5.099 1.00 93.44 105 ILE A N 1
ATOM 772 C CA . ILE A 1 105 ? 1.294 2.119 -3.989 1.00 93.44 105 ILE A CA 1
ATOM 773 C C . ILE A 1 105 ? 1.832 2.882 -2.775 1.00 93.44 105 ILE A C 1
ATOM 775 O O . ILE A 1 105 ? 1.310 2.737 -1.671 1.00 93.44 105 ILE A O 1
ATOM 779 N N . GLN A 1 106 ? 2.809 3.769 -2.979 1.00 93.81 106 GLN A N 1
ATOM 780 C CA . GLN A 1 106 ? 3.349 4.603 -1.900 1.00 93.81 106 GLN A CA 1
ATOM 781 C C . GLN A 1 106 ? 2.290 5.539 -1.298 1.00 93.81 106 GLN A C 1
ATOM 783 O O . GLN A 1 106 ? 2.228 5.703 -0.081 1.00 93.81 106 GLN A O 1
ATOM 788 N N . ALA A 1 107 ? 1.404 6.096 -2.122 1.00 95.69 107 ALA A N 1
ATOM 789 C CA . ALA A 1 107 ? 0.287 6.916 -1.673 1.00 95.69 107 ALA A CA 1
ATOM 790 C C . ALA A 1 107 ? -0.720 6.132 -0.821 1.00 95.69 107 ALA A C 1
ATOM 792 O O . ALA A 1 107 ? -1.312 6.700 0.093 1.00 95.69 107 ALA A O 1
ATOM 793 N N . ARG A 1 108 ? -0.916 4.834 -1.076 1.00 96.81 108 ARG A N 1
ATOM 794 C CA . ARG A 1 108 ? -1.788 3.991 -0.247 1.00 96.81 108 ARG A CA 1
ATOM 795 C C . ARG A 1 108 ? -1.093 3.549 1.035 1.00 96.81 108 ARG A C 1
ATOM 797 O O . ARG A 1 108 ? -1.574 3.867 2.121 1.00 96.81 108 ARG A O 1
ATOM 804 N N . ILE A 1 109 ? 0.030 2.845 0.909 1.00 94.62 109 ILE A N 1
ATOM 805 C CA . ILE A 1 109 ? 0.636 2.064 2.001 1.00 94.62 109 ILE A CA 1
ATOM 806 C C . ILE A 1 109 ? 2.071 2.471 2.361 1.00 94.62 109 ILE A C 1
ATOM 808 O O . ILE A 1 109 ? 2.694 1.839 3.212 1.00 94.62 109 ILE A O 1
ATOM 812 N N . GLY A 1 110 ? 2.618 3.506 1.723 1.00 92.31 110 GLY A N 1
ATOM 813 C CA . GLY A 1 110 ? 3.941 4.023 2.058 1.00 92.31 110 GLY A CA 1
ATOM 814 C C . GLY A 1 110 ? 3.985 4.675 3.450 1.00 92.31 110 GLY A C 1
ATOM 815 O O . GLY A 1 110 ? 2.954 4.844 4.105 1.00 92.31 110 GLY A O 1
ATOM 816 N N . PRO A 1 111 ? 5.166 5.123 3.912 1.00 87.50 111 PRO A N 1
ATOM 817 C CA . PRO A 1 111 ? 5.335 5.732 5.238 1.00 87.50 111 PRO A CA 1
ATOM 818 C C . PRO A 1 111 ? 4.453 6.963 5.494 1.00 87.50 111 PRO A C 1
ATOM 820 O O . PRO A 1 111 ? 4.136 7.281 6.637 1.00 87.50 111 PRO A O 1
ATOM 823 N N . SER A 1 112 ? 4.079 7.673 4.430 1.00 87.69 112 SER A N 1
ATOM 824 C CA . SER A 1 112 ? 3.154 8.814 4.457 1.00 87.69 112 SER A CA 1
ATOM 825 C C . SER A 1 112 ? 1.856 8.521 3.702 1.00 87.69 112 SER A C 1
ATOM 827 O O . SER A 1 112 ? 1.159 9.445 3.291 1.00 87.69 112 SER A O 1
ATOM 829 N N . GLY A 1 113 ? 1.561 7.239 3.487 1.00 94.44 113 GLY A N 1
ATOM 830 C CA . GLY A 1 113 ? 0.383 6.785 2.772 1.00 94.44 113 GLY A CA 1
ATOM 831 C C . GLY A 1 113 ? -0.906 7.037 3.550 1.00 94.44 113 GLY A C 1
ATOM 832 O O . GLY A 1 113 ? -0.915 7.212 4.770 1.00 94.44 113 GLY A O 1
ATOM 833 N N . LEU A 1 114 ? -2.013 7.037 2.819 1.00 96.81 114 LEU A N 1
ATOM 834 C CA . LEU A 1 114 ? -3.347 7.341 3.330 1.00 96.81 114 LEU A CA 1
ATOM 835 C C . LEU A 1 114 ? -3.877 6.259 4.282 1.00 96.81 114 LEU A C 1
ATOM 837 O O . LEU A 1 114 ? -4.644 6.563 5.196 1.00 96.81 114 LEU A O 1
ATOM 841 N N . LEU A 1 115 ? -3.472 5.001 4.086 1.00 95.69 115 LEU A N 1
ATOM 842 C CA . LEU A 1 115 ? -4.051 3.869 4.804 1.00 95.69 115 LEU A CA 1
ATOM 843 C C . LEU A 1 115 ? -3.585 3.801 6.265 1.00 95.69 115 LEU A C 1
ATOM 845 O O . LEU A 1 115 ? -4.388 3.516 7.148 1.00 95.69 115 LEU A O 1
ATOM 849 N N . GLY A 1 116 ? -2.315 4.111 6.542 1.00 95.06 116 GLY A N 1
ATOM 850 C CA . GLY A 1 116 ? -1.737 4.023 7.890 1.00 95.06 116 GLY A CA 1
ATOM 851 C C . GLY A 1 116 ? -2.496 4.850 8.940 1.00 95.06 116 GLY A C 1
ATOM 852 O O . GLY A 1 116 ? -2.944 4.284 9.939 1.00 95.06 116 GLY A O 1
ATOM 853 N N . PRO A 1 117 ? -2.702 6.165 8.726 1.00 96.38 117 PRO A N 1
ATOM 854 C CA . PRO A 1 117 ? -3.495 7.000 9.627 1.00 96.38 117 PRO A CA 1
ATOM 855 C C . PRO A 1 117 ? -4.955 6.545 9.758 1.00 96.38 117 PRO A C 1
ATOM 857 O O . PRO A 1 117 ? -5.514 6.614 10.851 1.00 96.38 117 PRO A O 1
ATOM 860 N N . ALA A 1 118 ? -5.564 6.070 8.666 1.00 96.12 118 ALA A N 1
ATOM 861 C CA . ALA A 1 118 ? -6.946 5.594 8.668 1.00 96.12 118 ALA A CA 1
ATOM 862 C C . ALA A 1 118 ? -7.110 4.322 9.515 1.00 96.12 118 ALA A C 1
ATOM 864 O O . ALA A 1 118 ? -8.007 4.257 10.354 1.00 96.12 118 ALA A O 1
ATOM 865 N N . ILE A 1 119 ? -6.202 3.353 9.360 1.00 96.31 119 ILE A N 1
ATOM 866 C CA . ILE A 1 119 ? -6.174 2.138 10.182 1.00 96.31 119 ILE A CA 1
ATOM 867 C C . ILE A 1 119 ? -5.914 2.498 11.643 1.00 96.31 119 ILE A C 1
ATOM 869 O O . ILE A 1 119 ? -6.630 2.028 12.519 1.00 96.31 119 ILE A O 1
ATOM 873 N N . LEU A 1 120 ? -4.934 3.362 11.929 1.00 95.69 120 LEU A N 1
ATOM 874 C CA . LEU A 1 120 ? -4.607 3.742 13.306 1.00 95.69 120 LEU A CA 1
ATOM 875 C C . LEU A 1 120 ? -5.812 4.337 14.053 1.00 95.69 120 LEU A C 1
ATOM 877 O O . LEU A 1 120 ? -5.965 4.096 15.245 1.00 95.69 120 LEU A O 1
ATOM 881 N N . ALA A 1 121 ? -6.672 5.083 13.356 1.00 96.44 121 ALA A N 1
ATOM 882 C CA . ALA A 1 121 ? -7.901 5.630 13.926 1.00 96.44 121 ALA A CA 1
ATOM 883 C C . ALA A 1 121 ? -9.012 4.580 14.132 1.00 96.44 121 ALA A C 1
ATOM 885 O O . ALA A 1 121 ? -9.915 4.810 14.935 1.00 96.44 121 ALA A O 1
ATOM 886 N N . ALA A 1 122 ? -8.964 3.463 13.403 1.00 97.06 122 ALA A N 1
ATOM 887 C CA . ALA A 1 122 ? -9.943 2.378 13.465 1.00 97.06 122 ALA A CA 1
ATOM 888 C C . ALA A 1 122 ? -9.524 1.225 14.397 1.00 97.06 122 ALA A C 1
ATOM 890 O O . ALA A 1 122 ? -10.370 0.425 14.801 1.00 97.06 122 ALA A O 1
ATOM 891 N N . LEU A 1 123 ? -8.234 1.125 14.733 1.00 96.56 123 LEU A N 1
ATOM 892 C CA . LEU A 1 123 ? -7.706 0.046 15.561 1.00 96.56 123 LEU A CA 1
ATOM 893 C C . LEU A 1 123 ? -8.280 0.077 16.987 1.00 96.56 123 LEU A C 1
ATOM 895 O O . LEU A 1 123 ? -8.418 1.151 17.576 1.00 96.56 123 LEU A O 1
ATOM 899 N N . PRO A 1 124 ? -8.563 -1.097 17.585 1.00 95.38 124 PRO A N 1
ATOM 900 C CA . PRO A 1 124 ? -8.923 -1.181 18.994 1.00 95.38 124 PRO A CA 1
ATOM 901 C C . PRO A 1 124 ? -7.814 -0.649 19.909 1.00 95.38 124 PRO A C 1
ATOM 903 O O . PRO A 1 124 ? -6.623 -0.797 19.619 1.00 95.38 124 PRO A O 1
ATOM 906 N N . ASP A 1 125 ? -8.207 -0.112 21.066 1.00 95.12 125 ASP A N 1
ATOM 907 C CA . ASP A 1 125 ? -7.268 0.371 22.080 1.00 95.12 125 ASP A CA 1
ATOM 908 C C . ASP A 1 125 ? -6.223 -0.699 22.438 1.00 95.12 125 ASP A C 1
ATOM 910 O O . ASP A 1 125 ? -6.547 -1.827 22.815 1.00 95.12 125 ASP A O 1
ATOM 914 N N . GLY A 1 126 ? -4.947 -0.318 22.352 1.00 93.44 126 GLY A N 1
ATOM 915 C CA . GLY A 1 126 ? -3.815 -1.184 22.685 1.00 93.44 126 GLY A CA 1
ATOM 916 C C . GLY A 1 126 ? -3.299 -2.060 21.539 1.00 93.44 126 GLY A C 1
ATOM 917 O O . GLY A 1 126 ? -2.248 -2.676 21.714 1.00 93.44 126 GLY A O 1
ATOM 918 N N . VAL A 1 127 ? -3.959 -2.085 20.376 1.00 95.00 127 VAL A N 1
ATOM 919 C CA . VAL A 1 127 ? -3.441 -2.758 19.173 1.00 95.00 127 VAL A CA 1
ATOM 920 C C . VAL A 1 127 ? -2.531 -1.804 18.399 1.00 95.00 127 VAL A C 1
ATOM 922 O O . VAL A 1 127 ? -2.913 -0.678 18.087 1.00 95.00 127 VAL A O 1
ATOM 925 N N . GLN A 1 128 ? -1.312 -2.246 18.085 1.00 95.12 128 GLN A N 1
ATOM 926 C CA . GLN A 1 128 ? -0.372 -1.468 17.278 1.00 95.12 128 GLN A CA 1
ATOM 927 C C . GLN A 1 128 ? -0.579 -1.742 15.787 1.00 95.12 128 GLN A C 1
ATOM 929 O O . GLN A 1 128 ? -0.815 -2.879 15.381 1.00 95.12 128 GLN A O 1
ATOM 934 N N . LEU A 1 129 ? -0.396 -0.711 14.955 1.00 92.06 129 LEU A N 1
ATOM 935 C CA . LEU A 1 129 ? -0.492 -0.830 13.495 1.00 92.06 129 LEU A CA 1
ATOM 936 C C . LEU A 1 129 ? 0.449 -1.904 12.930 1.00 92.06 129 LEU A C 1
ATOM 938 O O . LEU A 1 129 ? 0.052 -2.668 12.056 1.00 92.06 129 LEU A O 1
ATOM 942 N N . PHE A 1 130 ? 1.677 -1.980 13.446 1.00 91.69 130 PHE A N 1
ATOM 943 C CA . PHE A 1 130 ? 2.657 -2.976 13.008 1.00 91.69 130 PHE A CA 1
ATOM 944 C C . PHE A 1 130 ? 2.253 -4.407 13.372 1.00 91.69 130 PHE A C 1
ATOM 946 O O . PHE A 1 130 ? 2.488 -5.311 12.575 1.00 91.69 130 PHE A O 1
ATOM 953 N N . ASP A 1 131 ? 1.626 -4.607 14.534 1.00 93.56 131 ASP A N 1
ATOM 954 C CA . ASP A 1 131 ? 1.167 -5.930 14.967 1.00 93.56 131 ASP A CA 1
ATOM 955 C C . ASP A 1 131 ? -0.002 -6.398 14.097 1.00 93.56 131 ASP A C 1
ATOM 957 O O . ASP A 1 131 ? 0.017 -7.521 13.593 1.00 93.56 131 ASP A O 1
ATOM 961 N N . TRP A 1 132 ? -0.971 -5.509 13.845 1.00 94.81 132 TRP A N 1
ATOM 962 C CA . TRP A 1 132 ? -2.080 -5.779 12.929 1.00 94.81 132 TRP A CA 1
ATOM 963 C C . TRP A 1 132 ? -1.572 -6.096 11.518 1.00 94.81 132 TRP A C 1
ATOM 965 O O . TRP A 1 132 ? -1.919 -7.132 10.959 1.00 94.81 132 TRP A O 1
ATOM 975 N N . ALA A 1 133 ? -0.696 -5.257 10.957 1.00 92.56 133 ALA A N 1
ATOM 976 C CA . ALA A 1 133 ? -0.147 -5.483 9.622 1.00 92.56 133 ALA A CA 1
ATOM 977 C C . ALA A 1 133 ? 0.611 -6.818 9.552 1.00 92.56 133 ALA A C 1
ATOM 979 O O . ALA A 1 133 ? 0.408 -7.596 8.621 1.00 92.56 133 ALA A O 1
ATOM 980 N N . GLY A 1 134 ? 1.437 -7.113 10.562 1.00 90.56 134 GLY A N 1
ATOM 981 C CA . GLY A 1 134 ? 2.157 -8.378 10.679 1.00 90.56 134 GLY A CA 1
ATOM 982 C C . GLY A 1 134 ? 1.224 -9.589 10.701 1.00 90.56 134 GLY A C 1
ATOM 983 O O . GLY A 1 134 ? 1.496 -10.578 10.025 1.00 90.56 134 GLY A O 1
ATOM 984 N N . GLU A 1 135 ? 0.098 -9.514 11.412 1.00 93.00 135 GLU A N 1
ATOM 985 C CA . GLU A 1 135 ? -0.923 -10.566 11.396 1.00 93.00 135 GLU A CA 1
ATOM 986 C C . GLU A 1 135 ? -1.477 -10.802 9.984 1.00 93.00 135 GLU A C 1
ATOM 988 O O . GLU A 1 135 ? -1.544 -11.950 9.539 1.00 93.00 135 GLU A O 1
ATOM 993 N N . LYS A 1 136 ? -1.814 -9.732 9.252 1.00 92.25 136 LYS A N 1
ATOM 994 C CA . LYS A 1 136 ? -2.363 -9.837 7.888 1.00 92.25 136 LYS A CA 1
ATOM 995 C C . LYS A 1 136 ? -1.374 -10.441 6.909 1.00 92.25 136 LYS A C 1
ATOM 997 O O . LYS A 1 136 ? -1.738 -11.326 6.141 1.00 92.25 136 LYS A O 1
ATOM 1002 N N . PHE A 1 137 ? -0.109 -10.045 6.995 1.00 87.25 137 PHE A N 1
ATOM 1003 C CA . PHE A 1 137 ? 0.941 -10.661 6.196 1.00 87.25 137 PHE A CA 1
ATOM 1004 C C . PHE A 1 137 ? 1.112 -12.157 6.471 1.00 87.25 137 PHE A C 1
ATOM 1006 O O . PHE A 1 137 ? 1.330 -12.923 5.536 1.00 87.25 137 PHE A O 1
ATOM 1013 N N . ASN A 1 138 ? 1.001 -12.583 7.731 1.00 84.50 138 ASN A N 1
ATOM 1014 C CA . ASN A 1 138 ? 1.144 -13.994 8.102 1.00 84.50 138 ASN A CA 1
ATOM 1015 C C . ASN A 1 138 ? -0.045 -14.844 7.641 1.00 84.50 138 ASN A C 1
ATOM 1017 O O . ASN A 1 138 ? 0.100 -16.053 7.458 1.00 84.50 138 ASN A O 1
ATOM 1021 N N . ALA A 1 139 ? -1.221 -14.227 7.521 1.00 84.88 139 ALA A N 1
ATOM 1022 C CA . ALA A 1 139 ? -2.458 -14.891 7.134 1.00 84.88 139 ALA A CA 1
ATOM 1023 C C . ALA A 1 139 ? -2.649 -14.995 5.609 1.00 84.88 139 ALA A C 1
ATOM 1025 O O . ALA A 1 139 ? -3.388 -15.873 5.165 1.00 84.88 139 ALA A O 1
ATOM 1026 N N . ALA A 1 140 ? -2.004 -14.127 4.825 1.00 80.25 140 ALA A N 1
ATOM 1027 C CA . ALA A 1 140 ? -2.169 -14.063 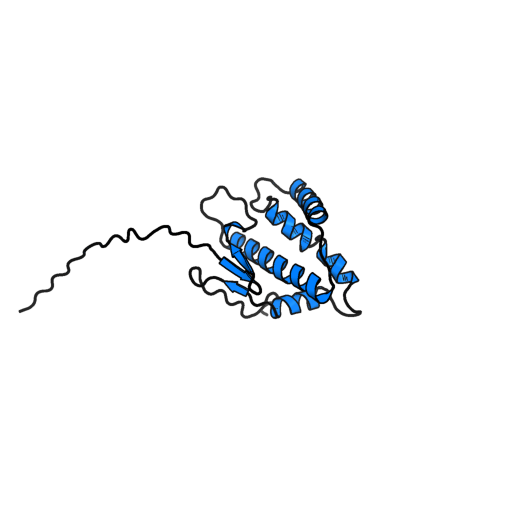3.374 1.00 80.25 140 ALA A CA 1
ATOM 1028 C C . ALA A 1 140 ? -1.623 -15.309 2.646 1.00 80.25 140 ALA A C 1
ATOM 1030 O O . ALA A 1 140 ? -0.511 -15.771 2.920 1.00 80.25 140 ALA A O 1
ATOM 1031 N N . ASP A 1 141 ? -2.369 -15.823 1.658 1.00 78.12 141 ASP A N 1
ATOM 1032 C CA . ASP A 1 141 ? -1.892 -16.884 0.755 1.00 78.12 141 ASP A CA 1
ATOM 1033 C C . ASP A 1 141 ? -1.262 -16.249 -0.491 1.00 78.12 141 ASP A C 1
ATOM 1035 O O . ASP A 1 141 ? -1.948 -15.837 -1.433 1.00 78.12 141 ASP A O 1
ATOM 1039 N N . VAL A 1 142 ? 0.071 -16.167 -0.497 1.00 72.62 142 VAL A N 1
ATOM 1040 C CA . VAL A 1 142 ? 0.853 -15.641 -1.623 1.00 72.62 142 VAL A CA 1
ATOM 1041 C C . VAL A 1 142 ? 1.429 -16.798 -2.435 1.00 72.62 142 VAL A C 1
ATOM 1043 O O . VAL A 1 142 ? 2.261 -17.569 -1.952 1.00 72.62 142 VAL A O 1
ATOM 1046 N N . ARG A 1 143 ? 1.027 -16.899 -3.706 1.00 64.94 143 ARG A N 1
ATOM 1047 C CA . ARG A 1 143 ? 1.503 -17.922 -4.647 1.00 64.94 143 ARG A CA 1
ATOM 1048 C C . ARG A 1 143 ? 2.178 -17.280 -5.847 1.00 64.94 143 ARG A C 1
ATOM 1050 O O . ARG A 1 143 ? 1.598 -16.433 -6.515 1.00 64.94 143 ARG A O 1
ATOM 1057 N N . VAL A 1 144 ? 3.377 -17.740 -6.183 1.00 61.84 144 VAL A N 1
ATOM 1058 C CA . VAL A 1 144 ? 4.086 -17.335 -7.406 1.00 61.84 144 VAL A CA 1
ATOM 1059 C C . VAL A 1 144 ? 4.024 -18.471 -8.420 1.00 61.84 144 VAL A C 1
ATOM 1061 O O . VAL A 1 144 ? 4.168 -19.640 -8.054 1.00 61.84 144 VAL A O 1
ATOM 1064 N N . ASN A 1 145 ? 3.783 -18.148 -9.695 1.00 52.81 145 ASN A N 1
ATOM 1065 C CA . ASN A 1 145 ? 3.734 -19.149 -10.755 1.00 52.81 145 ASN A CA 1
ATOM 1066 C C . ASN A 1 145 ? 5.049 -19.964 -10.805 1.00 52.81 145 ASN A C 1
ATOM 1068 O O . ASN A 1 145 ? 6.115 -19.393 -11.052 1.00 52.81 145 ASN A O 1
ATOM 1072 N N . PRO A 1 146 ? 4.987 -21.303 -10.658 1.00 44.75 146 PRO A N 1
ATOM 1073 C CA . PRO A 1 146 ? 6.166 -22.159 -10.532 1.00 44.75 146 PRO A CA 1
ATOM 1074 C C . PRO A 1 146 ? 7.065 -22.176 -11.778 1.00 44.75 146 PRO A C 1
ATOM 1076 O O . PRO A 1 146 ? 8.227 -22.568 -11.678 1.00 44.75 146 PRO A O 1
ATOM 1079 N N . ARG A 1 147 ? 6.583 -21.710 -12.943 1.00 40.94 147 ARG A N 1
ATOM 1080 C CA . ARG A 1 147 ? 7.414 -21.501 -14.146 1.00 40.94 147 ARG A CA 1
ATOM 1081 C C . ARG A 1 147 ? 8.565 -20.511 -13.908 1.00 40.94 147 ARG A C 1
ATOM 1083 O O . ARG A 1 147 ? 9.579 -20.607 -14.593 1.00 40.94 147 ARG A O 1
ATOM 1090 N N . TYR A 1 148 ? 8.422 -19.615 -12.932 1.00 45.06 148 TYR A N 1
ATOM 1091 C CA . TYR A 1 148 ? 9.418 -18.615 -12.536 1.00 45.06 148 TYR A CA 1
ATOM 1092 C C . TYR A 1 148 ? 10.033 -18.910 -11.152 1.00 45.06 148 TYR A C 1
ATOM 1094 O O . TYR A 1 148 ? 10.716 -18.066 -10.576 1.00 45.06 148 TYR A O 1
ATOM 1102 N N . GLY A 1 149 ? 9.831 -20.136 -10.646 1.00 39.97 149 GLY A N 1
ATOM 1103 C CA . GLY A 1 149 ? 10.267 -20.610 -9.331 1.00 39.97 149 GLY A CA 1
ATOM 1104 C C . GLY A 1 149 ? 9.132 -20.655 -8.301 1.00 39.97 149 GLY A C 1
ATOM 1105 O O . GLY A 1 149 ? 8.212 -19.845 -8.336 1.00 39.97 149 GLY A O 1
ATOM 1106 N N . GLU A 1 150 ? 9.187 -21.609 -7.364 1.00 37.66 150 GLU A N 1
ATOM 1107 C CA . GLU A 1 150 ? 8.344 -21.572 -6.161 1.00 37.66 150 GLU A CA 1
ATOM 1108 C C . GLU A 1 150 ? 8.943 -20.567 -5.170 1.00 37.66 150 GLU A C 1
ATOM 1110 O O . GLU A 1 150 ? 9.961 -20.846 -4.537 1.00 37.66 150 GLU A O 1
ATOM 1115 N N . TRP A 1 151 ? 8.305 -19.409 -5.009 1.00 42.81 151 TRP A N 1
ATOM 1116 C CA . TRP A 1 151 ? 8.552 -18.554 -3.851 1.00 42.81 151 TRP A CA 1
ATOM 1117 C C . TRP A 1 151 ? 7.621 -18.999 -2.736 1.00 42.81 151 TRP A C 1
ATOM 1119 O O . TRP A 1 151 ? 6.419 -18.752 -2.774 1.00 42.81 151 TRP A O 1
ATOM 1129 N N . ARG A 1 152 ? 8.183 -19.690 -1.747 1.00 39.59 152 ARG A N 1
ATOM 1130 C CA . ARG A 1 152 ? 7.528 -19.908 -0.461 1.00 39.59 152 ARG A CA 1
ATOM 1131 C C . ARG A 1 152 ? 8.182 -18.965 0.531 1.00 39.59 152 ARG A C 1
ATOM 1133 O O . ARG A 1 152 ? 9.361 -19.131 0.835 1.00 39.59 152 ARG A O 1
ATOM 1140 N N . LEU A 1 153 ? 7.441 -17.982 1.029 1.00 40.56 153 LEU A N 1
ATOM 1141 C CA . LEU A 1 153 ? 7.896 -17.214 2.181 1.00 40.56 153 LEU A CA 1
ATOM 1142 C C . LEU A 1 153 ? 7.751 -18.101 3.423 1.00 40.56 153 LEU A C 1
ATOM 1144 O O . LEU A 1 153 ? 6.653 -18.312 3.929 1.00 40.56 153 LEU A O 1
ATOM 1148 N N . ALA A 1 154 ? 8.871 -18.670 3.874 1.00 32.47 154 ALA A N 1
ATOM 1149 C CA . ALA A 1 154 ? 8.982 -19.360 5.155 1.00 32.47 154 ALA A CA 1
ATOM 1150 C C . ALA A 1 154 ? 10.410 -19.180 5.735 1.00 32.47 154 ALA A C 1
ATOM 1152 O O . ALA A 1 154 ? 11.325 -19.820 5.211 1.00 32.47 154 ALA A O 1
ATOM 1153 N N . PRO A 1 155 ? 10.637 -18.363 6.794 1.00 44.97 155 PRO A N 1
ATOM 1154 C CA . PRO A 1 155 ? 9.681 -17.550 7.550 1.00 44.97 155 PRO A CA 1
ATOM 1155 C C . PRO A 1 155 ? 9.618 -16.063 7.125 1.00 44.97 155 PRO A C 1
ATOM 1157 O O . PRO A 1 155 ? 10.627 -15.433 6.841 1.00 44.97 155 PRO A O 1
ATOM 1160 N N . ASN A 1 156 ? 8.384 -15.553 7.155 1.00 39.47 156 ASN A N 1
ATOM 1161 C CA . ASN A 1 156 ? 7.851 -14.235 7.531 1.00 39.47 156 ASN A CA 1
ATOM 1162 C C . ASN A 1 156 ? 8.460 -12.876 7.106 1.00 39.47 156 ASN A C 1
ATOM 1164 O O . ASN A 1 156 ? 9.632 -12.607 7.376 1.00 39.47 156 ASN A O 1
ATOM 1168 N N . PRO A 1 157 ? 7.616 -11.915 6.653 1.00 40.62 157 PRO A N 1
ATOM 1169 C CA . PRO A 1 157 ? 7.966 -10.496 6.653 1.00 40.62 157 PRO A CA 1
ATOM 1170 C C . PRO A 1 157 ? 8.065 -9.998 8.104 1.00 40.62 157 PRO A C 1
ATOM 1172 O O . PRO A 1 157 ? 7.066 -9.714 8.758 1.00 40.62 157 PRO A O 1
ATOM 1175 N N . GLY A 1 158 ? 9.295 -9.939 8.625 1.00 37.25 158 GLY A N 1
ATOM 1176 C CA . GLY A 1 158 ? 9.602 -9.312 9.915 1.00 37.25 158 GLY A CA 1
ATOM 1177 C C . GLY A 1 158 ? 10.361 -10.147 10.950 1.00 37.25 158 GLY A C 1
ATOM 1178 O O . GLY A 1 158 ? 10.267 -9.829 12.133 1.00 37.25 158 GLY A O 1
ATOM 1179 N N . VAL A 1 159 ? 11.135 -11.174 10.578 1.00 27.78 159 VAL A N 1
ATOM 1180 C CA . VAL A 1 159 ? 12.044 -11.839 11.535 1.00 27.78 159 VAL A CA 1
ATOM 1181 C C . VAL A 1 159 ? 13.497 -11.496 11.210 1.00 27.78 159 VAL A C 1
ATOM 1183 O O . VAL A 1 159 ? 14.071 -12.019 10.261 1.00 27.78 159 VAL A O 1
ATOM 1186 N N . TYR A 1 160 ? 14.098 -10.616 12.016 1.00 28.84 160 TYR A N 1
ATOM 1187 C CA . TYR A 1 160 ? 15.552 -10.462 12.075 1.00 28.84 160 TYR A CA 1
ATOM 1188 C C . TYR A 1 160 ? 16.164 -11.764 12.607 1.00 28.84 160 TYR A C 1
ATOM 1190 O O . TYR A 1 160 ? 15.825 -12.203 13.710 1.00 28.84 160 TYR A O 1
ATOM 1198 N N . GLU A 1 161 ? 17.076 -12.368 11.846 1.00 30.97 161 GLU A N 1
ATOM 1199 C CA . GLU A 1 161 ? 17.977 -13.384 12.389 1.00 30.97 161 GLU A CA 1
ATOM 1200 C C . GLU A 1 161 ? 18.90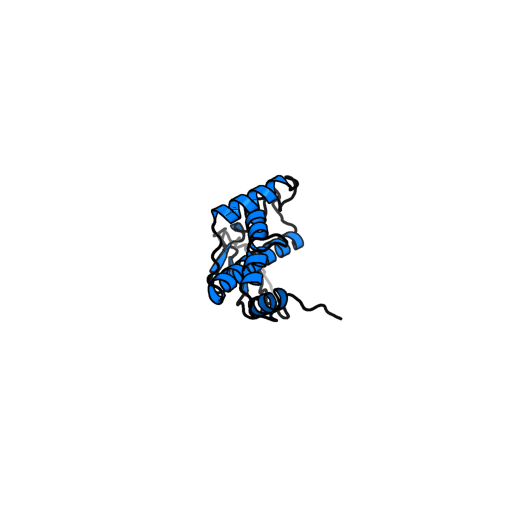0 -12.711 13.418 1.00 30.97 161 GLU A C 1
ATOM 1202 O O . GLU A 1 161 ? 19.467 -11.646 13.161 1.00 30.97 161 GLU A O 1
ATOM 1207 N N . ARG A 1 162 ? 18.981 -13.296 14.618 1.00 35.62 162 ARG A N 1
ATOM 1208 C CA . ARG A 1 162 ? 19.966 -12.914 15.638 1.00 35.62 162 ARG A CA 1
ATOM 1209 C C . ARG A 1 162 ? 21.346 -13.445 15.289 1.00 35.62 162 ARG A C 1
ATOM 1211 O O . ARG A 1 162 ? 21.406 -14.613 14.849 1.00 35.62 162 ARG A O 1
#

Secondary structure (DSSP, 8-state):
-----------------------EEETTEEE-GGG-S---SSSS--HHHHHHHHHHHHHHHHHHHHHHHHH-----HHHHHHHHHHHHTTS-TTSTT-SHHHHHHHHHHSTT-SHHHHHHHHSPTT--HHHHHHHHHHH--EEE-GGG------S-TT----

Radius of gyration: 21.46 Å; chains: 1; bounding box: 46×72×58 Å

Sequence (162 aa):
MRKLLIVVMAGLVLGACSGASNVVTVDGVAFDVDDMPLETEASTLDMDLFREAINWVVADRILVQAAEDDFGLVLSNQDVDDAASTLLGSTNPADPTSNLAYQRIQARIGPSGLLGPAILAALPDGVQLFDWAGEKFNAADVRVNPRYGEWRLAPNPGVYER